Protein AF-A0AAD5MVD9-F1 (afdb_monomer_lite)

Organism: Parelaphostrongylus tenuis (NCBI:txid148309)

Radius of gyration: 22.64 Å; chains: 1; bounding box: 66×20×54 Å

Secondary structure (DSSP, 8-state):
--TTS-TTT-HHHHHHHHHHHH-PPPTT-S---HHHHHHHHHHHHHHHHHHH--TT--HHHHHHHHHHHHHH-HHHHHHHHHHHHHHHHHHT-

pLDDT: mean 92.89, std 6.47, range [52.56, 98.06]

Foldseek 3Di:
DQCVDDCVVPVCCNVCVVVVVVDDADPVGPDDDPVNVVVVVVVVVVVVCLVPVDPPDDPVSVVVSVVVCVVPPVVVVVVVVVVVVVVVVVVVD

InterPro domains:
  IPR000718 Peptidase M13 [PS51885] (1-93)
  IPR000718 Peptidase M13 [PTHR11733] (1-80)
  IPR008753 Peptidase M13, N-terminal domain [PF05649] (7-81)
  IPR024079 Metallopeptidase, catalytic domain superfamily [G3DSA:3.40.390.10] (1-92)

Sequence (93 aa):
MNHGVDPCSDFYSFTCGTYARNHAVPKHATKISVLYEMKRNLLNDLRNILENSRENSTKSMRLAQTYYDSCMNENAQEKLENVSRKAARIAWN

Structure (mmCIF, N/CA/C/O backbone):
data_AF-A0AAD5MVD9-F1
#
_entry.id   AF-A0AAD5MVD9-F1
#
loop_
_atom_site.group_PDB
_atom_site.id
_atom_site.type_symbol
_atom_site.label_atom_id
_atom_site.label_alt_id
_atom_site.label_comp_id
_atom_site.label_asym_id
_atom_site.label_entity_id
_atom_site.label_seq_id
_atom_site.pdbx_PDB_ins_code
_atom_site.Cartn_x
_atom_site.Cartn_y
_atom_site.Cartn_z
_atom_site.occupancy
_atom_site.B_iso_or_equiv
_atom_site.auth_seq_id
_atom_site.auth_comp_id
_atom_site.auth_asym_id
_atom_site.auth_atom_id
_atom_site.pdbx_PDB_model_num
ATOM 1 N N . MET A 1 1 ? 19.715 -1.306 -12.177 1.00 90.12 1 MET A N 1
ATOM 2 C CA . MET A 1 1 ? 20.390 -0.728 -13.357 1.00 90.12 1 MET A CA 1
ATOM 3 C C . MET A 1 1 ? 20.329 -1.691 -14.532 1.00 90.12 1 MET A C 1
ATOM 5 O O . MET A 1 1 ? 20.298 -2.901 -14.320 1.00 90.12 1 MET A O 1
ATOM 9 N N . ASN A 1 2 ? 20.261 -1.155 -15.747 1.00 95.50 2 ASN A N 1
ATOM 10 C CA . ASN A 1 2 ? 20.283 -1.848 -17.030 1.00 95.50 2 ASN A CA 1
ATOM 11 C C . ASN A 1 2 ? 21.477 -1.328 -17.850 1.00 95.50 2 ASN A C 1
ATOM 13 O O . ASN A 1 2 ? 21.355 -0.333 -18.557 1.00 95.50 2 ASN A O 1
ATOM 17 N N . HIS A 1 3 ? 22.624 -2.004 -17.758 1.00 94.88 3 HIS A N 1
ATOM 18 C CA . HIS A 1 3 ? 23.872 -1.561 -18.399 1.00 94.88 3 HIS A CA 1
ATOM 19 C C . HIS A 1 3 ? 23.883 -1.686 -19.932 1.00 94.88 3 HIS A C 1
ATOM 21 O O . HIS A 1 3 ? 24.826 -1.232 -20.566 1.00 94.88 3 HIS A O 1
ATOM 27 N N . GLY A 1 4 ? 22.849 -2.282 -20.535 1.00 96.12 4 GLY A N 1
ATOM 28 C CA . GLY A 1 4 ? 22.690 -2.343 -21.991 1.00 96.12 4 GLY A CA 1
ATOM 29 C C . GLY A 1 4 ? 22.110 -1.073 -22.628 1.00 96.12 4 GLY A C 1
ATOM 30 O O . GLY A 1 4 ? 21.856 -1.078 -23.826 1.00 96.12 4 GLY A O 1
ATOM 31 N N . VAL A 1 5 ? 21.845 -0.019 -21.849 1.00 97.12 5 VAL A N 1
ATOM 32 C CA . VAL A 1 5 ? 21.324 1.274 -22.328 1.00 97.12 5 VAL A CA 1
ATOM 33 C C . VAL A 1 5 ? 22.385 2.346 -22.105 1.00 97.12 5 VAL A C 1
ATOM 35 O O . VAL A 1 5 ? 22.973 2.397 -21.029 1.00 97.12 5 VAL A O 1
ATOM 38 N N . ASP A 1 6 ? 22.623 3.209 -23.093 1.00 97.44 6 ASP A N 1
ATOM 39 C CA . ASP A 1 6 ? 23.521 4.355 -22.930 1.00 97.44 6 ASP A CA 1
ATOM 40 C C . ASP A 1 6 ? 22.877 5.410 -22.000 1.00 97.44 6 ASP A C 1
ATOM 42 O O . ASP A 1 6 ? 21.819 5.953 -22.350 1.00 97.44 6 ASP A O 1
ATOM 46 N N . PRO A 1 7 ? 23.490 5.738 -20.843 1.00 97.19 7 PRO A N 1
ATOM 47 C CA . PRO A 1 7 ? 22.954 6.720 -19.900 1.00 97.19 7 PRO A CA 1
ATOM 48 C C . PRO A 1 7 ? 22.802 8.133 -20.480 1.00 97.19 7 PRO A C 1
ATOM 50 O O . PRO A 1 7 ? 21.970 8.884 -19.974 1.00 97.19 7 PRO A O 1
ATOM 53 N N . CYS A 1 8 ? 23.562 8.503 -21.516 1.00 97.81 8 CYS A N 1
ATOM 54 C CA . CYS A 1 8 ? 23.445 9.809 -22.172 1.00 97.81 8 CYS A CA 1
ATOM 55 C C . CYS A 1 8 ? 22.183 9.922 -23.044 1.00 97.81 8 CYS A C 1
ATOM 57 O O . CYS A 1 8 ? 21.728 11.031 -23.319 1.00 97.81 8 CYS A O 1
ATOM 59 N N . SER A 1 9 ? 21.616 8.786 -23.464 1.00 97.62 9 SER A N 1
ATOM 60 C CA . SER A 1 9 ? 20.425 8.718 -24.322 1.00 97.62 9 SER A CA 1
ATOM 61 C C . SER A 1 9 ? 19.128 8.493 -23.535 1.00 97.62 9 SER A C 1
ATOM 63 O O . SER A 1 9 ? 18.129 9.160 -23.793 1.00 97.62 9 SER A O 1
ATOM 65 N N . ASP A 1 10 ? 19.146 7.590 -22.547 1.00 97.56 10 ASP A N 1
ATOM 66 C CA . ASP A 1 10 ? 18.008 7.286 -21.675 1.00 97.56 10 ASP A CA 1
ATOM 67 C C . ASP A 1 10 ? 18.503 6.899 -20.274 1.00 97.56 10 ASP A C 1
ATOM 69 O O . ASP A 1 10 ? 18.650 5.728 -19.897 1.00 97.56 10 ASP A O 1
ATOM 73 N N . PHE A 1 11 ? 18.758 7.934 -19.475 1.00 97.75 11 PHE A N 1
ATOM 74 C CA . PHE A 1 11 ? 19.230 7.782 -18.104 1.00 97.75 11 PHE A CA 1
ATOM 75 C C . PHE A 1 11 ? 18.231 7.032 -17.206 1.00 97.75 11 PHE A C 1
ATOM 77 O O . PHE A 1 11 ? 18.631 6.318 -16.277 1.00 97.75 11 PHE A O 1
ATOM 84 N N . TYR A 1 12 ? 16.928 7.153 -17.481 1.00 96.00 12 TYR A N 1
ATOM 85 C CA . TYR A 1 12 ? 15.897 6.475 -16.699 1.00 96.00 12 TYR A CA 1
ATOM 86 C C . TYR A 1 12 ? 15.958 4.962 -16.917 1.00 96.00 12 TYR A C 1
ATOM 88 O O . TYR A 1 12 ? 16.048 4.198 -15.954 1.00 96.00 12 TYR A O 1
ATOM 96 N N . SER A 1 13 ? 15.988 4.506 -18.169 1.00 96.62 13 SER A N 1
ATOM 97 C CA . SER A 1 13 ? 16.106 3.078 -18.470 1.00 96.62 13 SER A CA 1
ATOM 98 C C . SER A 1 13 ? 17.443 2.505 -18.008 1.00 96.62 13 SER A C 1
ATOM 100 O O . SER A 1 13 ? 17.469 1.378 -17.507 1.00 96.62 13 SER A O 1
ATOM 102 N N . PHE A 1 14 ? 18.537 3.268 -18.090 1.00 97.81 14 PHE A N 1
ATOM 103 C CA . PHE A 1 14 ? 19.831 2.851 -17.545 1.00 97.81 14 PHE A CA 1
ATOM 104 C C . PHE A 1 14 ? 19.773 2.606 -16.028 1.00 97.81 14 PHE A C 1
ATOM 106 O O . PHE A 1 14 ? 20.213 1.566 -15.531 1.00 97.81 14 PHE A O 1
ATOM 113 N N . THR A 1 15 ? 19.189 3.520 -15.257 1.00 96.69 15 THR A N 1
ATOM 114 C CA . THR A 1 15 ? 19.159 3.396 -13.790 1.00 96.69 15 THR A CA 1
ATOM 115 C C . THR A 1 15 ? 18.066 2.433 -13.308 1.00 96.69 15 THR A C 1
ATOM 117 O O . THR A 1 15 ? 18.343 1.505 -12.534 1.00 96.69 15 THR A O 1
ATOM 120 N N . CYS A 1 16 ? 16.847 2.576 -13.828 1.00 95.88 16 CYS A N 1
ATOM 121 C CA . CYS A 1 16 ? 15.632 1.915 -13.347 1.00 95.88 16 CYS A CA 1
ATOM 122 C C . CYS A 1 16 ? 15.135 0.758 -14.228 1.00 95.88 16 CYS A C 1
ATOM 124 O O . CYS A 1 16 ? 14.291 -0.013 -13.775 1.00 95.88 16 CYS A O 1
ATOM 126 N N . GLY A 1 17 ? 15.650 0.569 -15.447 1.00 94.50 17 GLY A N 1
ATOM 127 C CA . GLY A 1 17 ? 15.063 -0.361 -16.427 1.00 94.50 17 GLY A CA 1
ATOM 128 C C . GLY A 1 17 ? 14.941 -1.812 -15.947 1.00 94.50 17 GLY A C 1
ATOM 129 O O . GLY A 1 17 ? 13.935 -2.468 -16.196 1.00 94.50 17 GLY A O 1
ATOM 130 N N . THR A 1 18 ? 15.916 -2.314 -15.186 1.00 95.56 18 THR A N 1
ATOM 131 C CA . THR A 1 18 ? 15.826 -3.660 -14.583 1.00 95.56 18 THR A CA 1
ATOM 132 C C . THR A 1 18 ? 14.781 -3.737 -13.467 1.00 95.56 18 THR A C 1
ATOM 134 O O . THR A 1 18 ? 14.102 -4.751 -13.346 1.00 95.56 18 THR A O 1
ATOM 137 N N . TYR A 1 19 ? 14.606 -2.670 -12.680 1.00 94.19 19 TYR A N 1
ATOM 138 C CA . TYR A 1 19 ? 13.557 -2.616 -11.661 1.00 94.19 19 TYR A CA 1
ATOM 139 C C . TYR A 1 19 ? 12.174 -2.671 -12.318 1.00 94.19 19 TYR A C 1
ATOM 141 O O . TYR A 1 19 ? 11.381 -3.541 -11.970 1.00 94.19 19 TYR A O 1
ATOM 149 N N . ALA A 1 20 ? 11.935 -1.835 -13.335 1.00 90.25 20 ALA A N 1
ATOM 150 C CA . ALA A 1 20 ? 10.667 -1.796 -14.064 1.00 90.25 20 ALA A CA 1
ATOM 151 C C . ALA A 1 20 ? 10.300 -3.145 -14.713 1.00 90.25 20 ALA A C 1
ATOM 153 O O . ALA A 1 20 ? 9.133 -3.522 -14.714 1.00 90.25 20 ALA A O 1
ATOM 154 N N . ARG A 1 21 ? 11.286 -3.904 -15.216 1.00 92.06 21 ARG A N 1
ATOM 155 C CA . ARG A 1 21 ? 11.058 -5.252 -15.772 1.00 92.06 21 ARG A CA 1
ATOM 156 C C . ARG A 1 21 ? 10.682 -6.294 -14.719 1.00 92.06 21 ARG A C 1
ATOM 158 O O . ARG A 1 21 ? 9.878 -7.173 -15.002 1.00 92.06 21 ARG A O 1
ATOM 165 N N . ASN A 1 22 ? 11.263 -6.204 -13.526 1.00 93.75 22 ASN A N 1
ATOM 166 C CA . ASN A 1 22 ? 11.106 -7.226 -12.488 1.00 93.75 22 ASN A CA 1
ATOM 167 C C . ASN A 1 22 ? 9.935 -6.952 -11.528 1.00 93.75 22 ASN A C 1
ATOM 169 O O . ASN A 1 22 ? 9.578 -7.828 -10.746 1.00 93.75 22 ASN A O 1
ATOM 173 N N . HIS A 1 23 ? 9.342 -5.756 -11.571 1.00 90.44 23 HIS A N 1
ATOM 174 C CA . HIS A 1 23 ? 8.303 -5.325 -10.635 1.00 90.44 23 HIS A CA 1
ATOM 175 C C . HIS A 1 23 ? 7.020 -4.992 -11.394 1.00 90.44 23 HIS A C 1
ATOM 177 O O . HIS A 1 23 ? 6.798 -3.861 -11.823 1.00 90.44 23 HIS A O 1
ATOM 183 N N . ALA A 1 24 ? 6.155 -5.994 -11.556 1.00 91.50 24 ALA A N 1
ATOM 184 C CA . ALA A 1 24 ? 4.829 -5.792 -12.124 1.00 91.50 24 ALA A CA 1
ATOM 185 C C . ALA A 1 24 ? 3.915 -5.056 -11.131 1.00 91.50 24 ALA A C 1
ATOM 187 O O . ALA A 1 24 ? 3.933 -5.323 -9.927 1.00 91.50 24 ALA A O 1
ATOM 188 N N . VAL A 1 25 ? 3.076 -4.153 -11.645 1.00 92.81 25 VAL A N 1
ATOM 189 C CA . VAL A 1 25 ? 2.055 -3.485 -10.831 1.00 92.81 25 VAL A CA 1
ATOM 190 C C . VAL A 1 25 ? 1.008 -4.527 -10.408 1.00 92.81 25 VAL A C 1
ATOM 192 O O . VAL A 1 25 ? 0.396 -5.157 -11.274 1.00 92.81 25 VAL A O 1
ATOM 195 N N . PRO A 1 26 ? 0.786 -4.748 -9.100 1.00 92.25 26 PRO A N 1
ATOM 196 C CA . PRO A 1 26 ? -0.199 -5.720 -8.646 1.00 92.25 26 PRO A CA 1
ATOM 197 C C . PRO A 1 26 ? -1.631 -5.215 -8.883 1.00 92.25 26 PRO A C 1
ATOM 199 O O . PRO A 1 26 ? -1.863 -4.012 -8.933 1.00 92.25 26 PRO A O 1
ATOM 202 N N . LYS A 1 27 ? -2.614 -6.126 -8.959 1.00 94.94 27 LYS A N 1
ATOM 203 C CA . LYS A 1 27 ? -4.018 -5.805 -9.308 1.00 94.94 27 LYS A CA 1
ATOM 204 C C . LYS A 1 27 ? -4.669 -4.731 -8.427 1.00 94.94 27 LYS A C 1
ATOM 206 O O . LYS A 1 27 ? -5.543 -4.009 -8.887 1.00 94.94 27 LYS A O 1
ATOM 211 N N . HIS A 1 28 ? -4.269 -4.645 -7.160 1.00 92.38 28 HIS A N 1
ATOM 212 C CA . HIS A 1 28 ? -4.798 -3.683 -6.188 1.00 92.38 28 HIS A CA 1
ATOM 213 C C . HIS A 1 28 ? -4.063 -2.332 -6.196 1.00 92.38 28 HIS A C 1
ATOM 215 O O . HIS A 1 28 ? -4.310 -1.499 -5.326 1.00 92.38 28 HIS A O 1
ATOM 221 N N . ALA A 1 29 ? -3.133 -2.113 -7.129 1.00 92.50 29 ALA A N 1
ATOM 222 C CA . ALA A 1 29 ? -2.377 -0.874 -7.256 1.00 92.50 29 ALA A CA 1
ATOM 223 C C . ALA A 1 29 ? -2.398 -0.361 -8.700 1.00 92.50 29 ALA A C 1
ATOM 225 O O . ALA A 1 29 ? -2.536 -1.116 -9.654 1.00 92.50 29 ALA A O 1
ATOM 226 N N . THR A 1 30 ? -2.223 0.948 -8.860 1.00 93.25 30 THR A N 1
ATOM 227 C CA . THR A 1 30 ? -2.110 1.597 -10.177 1.00 93.25 30 THR A CA 1
ATOM 228 C C . THR A 1 30 ? -0.665 1.900 -10.563 1.00 93.25 30 THR A C 1
ATOM 230 O O . THR A 1 30 ? -0.379 2.181 -11.722 1.00 93.25 30 THR A O 1
ATOM 233 N N . LYS A 1 31 ? 0.260 1.850 -9.596 1.00 91.56 31 LYS A N 1
ATOM 234 C CA . LYS A 1 31 ? 1.693 2.083 -9.790 1.00 91.56 31 LYS A CA 1
ATOM 235 C C . LYS A 1 31 ? 2.517 1.349 -8.739 1.00 91.56 31 LYS A C 1
ATOM 237 O O . LYS A 1 31 ? 2.067 1.193 -7.603 1.00 91.56 31 LYS A O 1
ATOM 242 N N . ILE A 1 32 ? 3.739 0.981 -9.110 1.00 93.81 32 ILE A N 1
ATOM 243 C CA . ILE A 1 32 ? 4.781 0.512 -8.197 1.00 93.81 32 ILE A CA 1
ATOM 244 C C . ILE A 1 32 ? 5.984 1.450 -8.280 1.00 93.81 32 ILE A C 1
ATOM 246 O O . ILE A 1 32 ? 6.298 2.002 -9.334 1.00 93.81 32 ILE A O 1
ATOM 250 N N . SER A 1 33 ? 6.600 1.700 -7.136 1.00 93.50 33 SER A N 1
ATOM 251 C CA . SER A 1 33 ? 7.797 2.517 -6.991 1.00 93.50 33 SER A CA 1
ATOM 252 C C . SER A 1 33 ? 8.456 2.195 -5.656 1.00 93.50 33 SER A C 1
ATOM 254 O O . SER A 1 33 ? 7.833 1.596 -4.777 1.00 93.50 33 SER A O 1
ATOM 256 N N . VAL A 1 34 ? 9.672 2.694 -5.453 1.00 93.56 34 VAL A N 1
ATOM 257 C CA . VAL A 1 34 ? 10.359 2.592 -4.158 1.00 93.56 34 VAL A CA 1
ATOM 258 C C . VAL A 1 34 ? 9.495 3.158 -3.021 1.00 93.56 34 VAL A C 1
ATOM 260 O O . VAL A 1 34 ? 9.365 2.539 -1.973 1.00 93.56 34 VAL A O 1
ATOM 263 N N . LEU A 1 35 ? 8.804 4.285 -3.236 1.00 94.81 35 LEU A N 1
ATOM 264 C CA . LEU A 1 35 ? 7.897 4.851 -2.227 1.00 94.81 35 LEU A CA 1
ATOM 265 C C . LEU A 1 35 ? 6.684 3.954 -1.941 1.00 94.81 35 LEU A C 1
ATOM 267 O O . LEU A 1 35 ? 6.208 3.915 -0.807 1.00 94.81 35 LEU A O 1
ATOM 271 N N . TYR A 1 36 ? 6.175 3.236 -2.947 1.00 95.06 36 TYR A N 1
ATOM 272 C CA . TYR A 1 36 ? 5.115 2.249 -2.733 1.00 95.06 36 TYR A CA 1
ATOM 273 C C . TYR A 1 36 ? 5.608 1.105 -1.836 1.00 95.06 36 TYR A C 1
ATOM 275 O O . TYR A 1 36 ? 4.913 0.738 -0.890 1.00 95.06 36 TYR A O 1
ATOM 283 N N . GLU A 1 37 ? 6.811 0.587 -2.085 1.00 94.56 37 GLU A N 1
ATOM 284 C CA . GLU A 1 37 ? 7.422 -0.478 -1.280 1.00 94.56 37 GLU A CA 1
ATOM 285 C C . GLU A 1 37 ? 7.705 -0.020 0.154 1.00 94.56 37 GLU A C 1
ATOM 287 O O . GLU A 1 37 ? 7.315 -0.693 1.108 1.00 94.56 37 GLU A O 1
ATOM 292 N N . MET A 1 38 ? 8.279 1.174 0.326 1.00 96.94 38 MET A N 1
ATOM 293 C CA . MET A 1 38 ? 8.509 1.764 1.648 1.00 96.94 38 MET A CA 1
ATOM 294 C C . MET A 1 38 ? 7.198 1.938 2.420 1.00 96.94 38 MET A C 1
ATOM 296 O O . MET A 1 38 ? 7.113 1.569 3.591 1.00 96.94 38 MET A O 1
ATOM 300 N N . LYS A 1 39 ? 6.144 2.444 1.763 1.00 96.56 39 LYS A N 1
ATOM 301 C CA . LYS A 1 39 ? 4.819 2.584 2.382 1.00 96.56 39 LYS A CA 1
ATOM 302 C C . LYS A 1 39 ? 4.222 1.228 2.755 1.00 96.56 39 LYS A C 1
ATOM 304 O O . LYS A 1 39 ? 3.605 1.117 3.808 1.00 96.56 39 LYS A O 1
ATOM 309 N N . ARG A 1 40 ? 4.381 0.205 1.911 1.00 95.62 40 ARG A N 1
ATOM 310 C CA . ARG A 1 40 ? 3.923 -1.162 2.203 1.00 95.62 40 ARG A CA 1
ATOM 311 C C . ARG A 1 40 ? 4.586 -1.709 3.464 1.00 95.62 40 ARG A C 1
ATOM 313 O O . ARG A 1 40 ? 3.873 -2.209 4.326 1.00 95.62 40 ARG A O 1
ATOM 320 N N . ASN A 1 41 ? 5.902 -1.557 3.589 1.00 97.38 41 ASN A N 1
ATOM 321 C CA . ASN A 1 41 ? 6.638 -2.001 4.773 1.00 97.38 41 ASN A CA 1
ATOM 322 C C . ASN A 1 41 ? 6.188 -1.237 6.025 1.00 97.38 41 ASN A C 1
ATOM 324 O O . ASN A 1 41 ? 5.801 -1.860 7.006 1.00 97.38 41 ASN A O 1
ATOM 328 N N . LEU A 1 42 ? 6.092 0.095 5.942 1.00 98.06 42 LEU A N 1
ATOM 329 C CA . LEU A 1 42 ? 5.588 0.925 7.040 1.00 98.06 42 LEU A CA 1
ATOM 330 C C . LEU A 1 42 ? 4.183 0.502 7.498 1.00 98.06 42 LEU A C 1
ATOM 332 O O . LEU A 1 42 ? 3.917 0.415 8.692 1.00 98.06 42 LEU A O 1
ATOM 336 N N . LEU A 1 43 ? 3.265 0.252 6.561 1.00 97.12 43 LEU A N 1
ATOM 337 C CA . LEU A 1 43 ? 1.906 -0.174 6.898 1.00 97.12 43 LEU A CA 1
ATOM 338 C C . LEU A 1 43 ? 1.875 -1.565 7.542 1.00 97.12 43 LEU A C 1
ATOM 340 O O . LEU A 1 43 ? 1.039 -1.795 8.413 1.00 97.12 43 LEU A O 1
ATOM 344 N N . ASN A 1 44 ? 2.778 -2.469 7.153 1.00 97.56 44 ASN A N 1
ATOM 345 C CA . ASN A 1 44 ? 2.921 -3.769 7.809 1.00 97.56 44 ASN A CA 1
ATOM 346 C C . ASN A 1 44 ? 3.431 -3.614 9.247 1.00 97.56 44 ASN A C 1
ATOM 348 O O . ASN A 1 44 ? 2.889 -4.243 10.152 1.00 97.56 44 ASN A O 1
ATOM 352 N N . ASP A 1 45 ? 4.406 -2.737 9.479 1.00 97.12 45 ASP A N 1
ATOM 353 C CA . ASP A 1 45 ? 4.910 -2.465 10.828 1.00 97.12 45 ASP A CA 1
ATOM 354 C C . ASP A 1 45 ? 3.822 -1.846 11.713 1.00 97.12 45 ASP A C 1
ATOM 356 O O . ASP A 1 45 ? 3.601 -2.287 12.840 1.00 97.12 45 ASP A O 1
ATOM 360 N N . LEU A 1 46 ? 3.071 -0.875 11.182 1.00 96.69 46 LEU A N 1
ATOM 361 C CA . LEU A 1 46 ? 1.929 -0.282 11.884 1.00 96.69 46 LEU A CA 1
ATOM 362 C C . LEU A 1 46 ? 0.846 -1.318 12.195 1.00 96.69 46 LEU A C 1
ATOM 364 O O . LEU A 1 46 ? 0.315 -1.319 13.305 1.00 96.69 46 LEU A O 1
ATOM 368 N N . ARG A 1 47 ? 0.543 -2.218 11.252 1.00 96.94 47 ARG A N 1
ATOM 369 C CA . ARG A 1 47 ? -0.369 -3.344 11.484 1.00 96.94 47 ARG A CA 1
ATOM 370 C C . ARG A 1 47 ? 0.120 -4.213 12.642 1.00 96.94 47 ARG A C 1
ATOM 372 O O . ARG A 1 47 ? -0.642 -4.438 13.577 1.00 96.94 47 ARG A O 1
ATOM 379 N N . ASN A 1 48 ? 1.390 -4.612 12.630 1.00 95.56 48 ASN A N 1
ATOM 380 C CA . ASN A 1 48 ? 1.977 -5.429 13.693 1.00 95.56 48 ASN A CA 1
ATOM 381 C C . ASN A 1 48 ? 1.882 -4.747 15.067 1.00 95.56 48 ASN A C 1
ATOM 383 O O . ASN A 1 48 ? 1.565 -5.406 16.059 1.00 95.56 48 ASN A O 1
ATOM 387 N N . ILE A 1 49 ? 2.121 -3.433 15.133 1.00 94.56 49 ILE A N 1
ATOM 388 C CA . ILE A 1 49 ? 1.992 -2.647 16.370 1.00 94.56 49 ILE A CA 1
ATOM 389 C C . ILE A 1 49 ? 0.537 -2.640 16.858 1.00 94.56 49 ILE A C 1
ATOM 391 O O . ILE A 1 49 ? 0.281 -2.876 18.040 1.00 94.56 49 ILE A O 1
ATOM 395 N N . LEU A 1 50 ? -0.421 -2.387 15.964 1.00 95.50 50 LEU A N 1
ATOM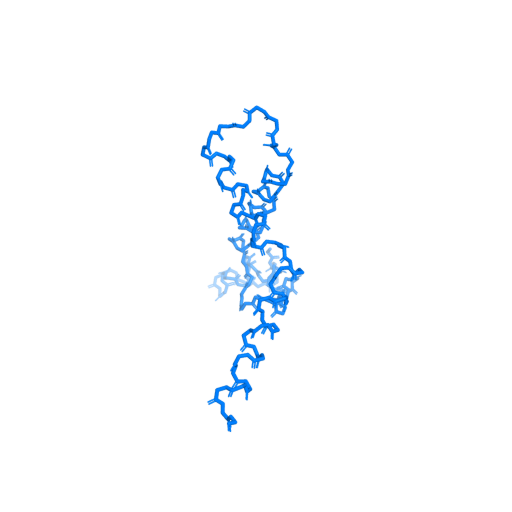 396 C CA . LEU A 1 50 ? -1.841 -2.294 16.316 1.00 95.50 50 LEU A CA 1
ATOM 397 C C . LEU A 1 50 ? -2.437 -3.649 16.727 1.00 95.50 50 LEU A C 1
ATOM 399 O O . LEU A 1 50 ? -3.266 -3.691 17.635 1.00 95.50 50 LEU A O 1
ATOM 403 N N . GLU A 1 51 ? -1.989 -4.747 16.118 1.00 93.75 51 GLU A N 1
ATOM 404 C CA . GLU A 1 51 ? -2.473 -6.095 16.434 1.00 93.75 51 GLU A CA 1
ATOM 405 C C . GLU A 1 51 ? -1.899 -6.625 17.761 1.00 93.75 51 GLU A C 1
ATOM 407 O O . GLU A 1 51 ? -2.644 -7.213 18.548 1.00 93.75 51 GLU A O 1
ATOM 412 N N . ASN A 1 52 ? -0.617 -6.369 18.057 1.00 88.38 52 ASN A N 1
ATOM 413 C CA . ASN A 1 52 ? 0.091 -7.046 19.155 1.00 88.38 52 ASN A CA 1
ATOM 414 C C . ASN A 1 52 ? 0.345 -6.183 20.408 1.00 88.38 52 ASN A C 1
ATOM 416 O O . ASN A 1 52 ? 0.470 -6.718 21.507 1.00 88.38 52 ASN A O 1
ATOM 420 N N . SER A 1 53 ? 0.415 -4.852 20.304 1.00 77.62 53 SER A N 1
ATOM 421 C CA . SER A 1 53 ? 0.870 -3.984 21.411 1.00 77.62 53 SER A CA 1
ATOM 422 C C . SER A 1 53 ? -0.250 -3.584 22.389 1.00 77.62 53 SER A C 1
ATOM 424 O O . SER A 1 53 ? -0.493 -2.391 22.607 1.00 77.62 53 SER A O 1
ATOM 426 N N . ARG A 1 54 ? -0.989 -4.541 22.963 1.00 79.56 54 ARG A N 1
ATOM 427 C CA . ARG A 1 54 ? -2.179 -4.218 23.784 1.00 79.56 54 ARG A CA 1
ATOM 428 C C . ARG A 1 54 ? -1.886 -3.947 25.257 1.00 79.56 54 ARG A C 1
ATOM 430 O O . ARG A 1 54 ? -2.534 -3.079 25.850 1.00 79.56 54 ARG A O 1
ATOM 437 N N . GLU A 1 55 ? -0.923 -4.650 25.840 1.00 82.38 55 GLU A N 1
ATOM 438 C CA . GLU A 1 55 ? -0.573 -4.500 27.255 1.00 82.38 55 GLU A CA 1
ATOM 439 C C . GLU A 1 55 ? 0.044 -3.125 27.544 1.00 82.38 55 GLU A C 1
ATOM 441 O O . GLU A 1 55 ? 0.828 -2.604 26.753 1.00 82.38 55 GLU A O 1
ATOM 446 N N . ASN A 1 56 ? -0.324 -2.521 28.681 1.00 81.81 56 ASN A N 1
ATOM 447 C CA . ASN A 1 56 ? 0.198 -1.227 29.153 1.00 81.81 56 ASN A CA 1
ATOM 448 C C . ASN A 1 56 ? 0.097 -0.067 28.136 1.00 81.81 56 ASN A C 1
ATOM 450 O O . ASN A 1 56 ? 0.859 0.899 28.187 1.00 81.81 56 ASN A O 1
ATOM 454 N N . SER A 1 57 ? -0.865 -0.141 27.214 1.00 88.06 57 SER A N 1
ATOM 455 C CA . SER A 1 57 ? -1.070 0.860 26.169 1.00 88.06 57 SER A CA 1
ATOM 456 C C . SER A 1 57 ? -1.666 2.166 26.714 1.00 88.06 57 SER A C 1
ATOM 458 O O . SER A 1 57 ? -2.555 2.184 27.571 1.00 88.06 57 SER A O 1
ATOM 460 N N . THR A 1 58 ? -1.197 3.300 26.184 1.00 94.38 58 THR A N 1
ATOM 461 C CA . THR A 1 58 ? -1.765 4.619 26.499 1.00 94.38 58 THR A CA 1
ATOM 462 C C . THR A 1 58 ? -3.216 4.720 26.016 1.00 94.38 58 THR A C 1
ATOM 464 O O . THR A 1 58 ? -3.640 4.004 25.106 1.00 94.38 58 THR A O 1
ATOM 467 N N . LYS A 1 59 ? -3.995 5.663 26.568 1.00 95.44 59 LYS A N 1
ATOM 468 C CA . LYS A 1 59 ? -5.383 5.901 26.125 1.00 95.44 59 LYS A CA 1
ATOM 469 C C . LYS A 1 59 ? -5.476 6.149 24.612 1.00 95.44 59 LYS A C 1
ATOM 471 O O . LYS A 1 59 ? -6.371 5.614 23.963 1.00 95.44 59 LYS A O 1
ATOM 476 N N . SER A 1 60 ? -4.545 6.924 24.055 1.00 95.31 60 SER A N 1
ATOM 477 C CA . SER A 1 60 ? -4.496 7.221 22.620 1.00 95.31 60 SER A CA 1
ATOM 478 C C . SER A 1 60 ? -4.203 5.974 21.784 1.00 95.31 60 SER A C 1
ATOM 480 O O . SER A 1 60 ? -4.851 5.766 20.762 1.00 95.31 60 SER A O 1
ATOM 482 N N . MET A 1 61 ? -3.287 5.111 22.242 1.00 95.12 61 MET A N 1
ATOM 483 C CA . MET A 1 61 ? -2.986 3.849 21.560 1.00 95.12 61 MET A CA 1
ATOM 484 C C . MET A 1 61 ? -4.194 2.906 21.571 1.00 95.12 61 MET A C 1
ATOM 486 O O . MET A 1 61 ? -4.569 2.378 20.528 1.00 95.12 61 MET A O 1
ATOM 490 N N . ARG A 1 62 ? -4.879 2.777 22.714 1.00 94.88 62 ARG A N 1
ATOM 491 C CA . ARG A 1 62 ? -6.109 1.973 22.817 1.00 94.88 62 ARG A CA 1
ATOM 492 C C . ARG A 1 62 ? -7.200 2.441 21.861 1.00 94.88 62 ARG A C 1
ATOM 494 O O . ARG A 1 62 ? -7.908 1.611 21.293 1.00 94.88 62 ARG A O 1
ATOM 501 N N . LEU A 1 63 ? -7.348 3.754 21.681 1.00 95.88 63 LEU A N 1
ATOM 502 C CA . LEU A 1 63 ? -8.320 4.304 20.738 1.00 95.88 63 LEU A CA 1
ATOM 503 C C . LEU A 1 63 ? -7.953 3.952 19.290 1.00 95.88 63 LEU A C 1
ATOM 505 O O . LEU A 1 63 ? -8.821 3.509 18.543 1.00 95.88 63 LEU A O 1
ATOM 509 N N . ALA A 1 64 ? -6.677 4.084 18.915 1.00 96.06 64 ALA A N 1
ATOM 510 C CA . ALA A 1 64 ? -6.197 3.696 17.589 1.00 96.06 64 ALA A CA 1
ATOM 511 C C . ALA A 1 64 ? -6.402 2.194 17.316 1.00 96.06 64 ALA A C 1
ATOM 513 O O . ALA A 1 64 ? -6.882 1.830 16.246 1.00 96.06 64 ALA A O 1
ATOM 514 N N . GLN A 1 65 ? -6.121 1.334 18.299 1.00 95.81 65 GLN A N 1
ATOM 515 C CA . GLN A 1 65 ? -6.361 -0.113 18.217 1.00 95.81 65 GLN A CA 1
ATOM 516 C C . GLN A 1 65 ? -7.847 -0.443 18.082 1.00 95.81 65 GLN A C 1
ATOM 518 O O . GLN A 1 65 ? -8.228 -1.209 17.208 1.00 95.81 65 GLN A O 1
ATOM 523 N N . THR A 1 66 ? -8.704 0.189 18.888 1.00 94.75 66 THR A N 1
ATOM 524 C CA . THR A 1 66 ? -10.163 -0.008 18.803 1.00 94.75 66 THR A CA 1
ATOM 525 C C . THR A 1 66 ? -10.692 0.399 17.429 1.00 94.75 66 THR A C 1
ATOM 527 O O . THR A 1 66 ? -11.521 -0.295 16.841 1.00 94.75 66 THR A O 1
ATOM 530 N N . TYR A 1 67 ? -10.198 1.519 16.897 1.00 95.25 67 TYR A N 1
ATOM 531 C CA . TYR A 1 67 ? -10.558 1.973 15.560 1.00 95.25 67 TYR A CA 1
ATOM 532 C C . TYR A 1 67 ? -10.096 0.977 14.488 1.00 95.25 67 TYR A C 1
ATOM 534 O O . TYR A 1 67 ? -10.891 0.598 13.628 1.00 95.25 67 TYR A O 1
ATOM 542 N N . TYR A 1 68 ? -8.853 0.496 14.585 1.00 96.50 68 TYR A N 1
ATOM 543 C CA . TYR A 1 68 ? -8.311 -0.539 13.706 1.00 96.50 68 TYR A CA 1
ATOM 544 C C . TYR A 1 68 ? -9.171 -1.813 13.730 1.00 96.50 68 TYR A C 1
ATOM 546 O O . TYR A 1 68 ? -9.627 -2.256 12.679 1.00 96.50 68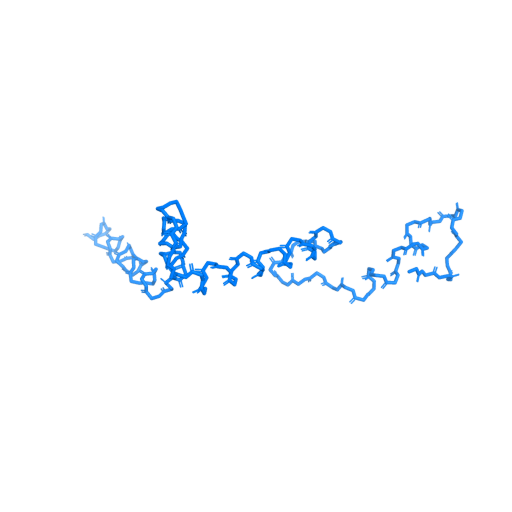 TYR A O 1
ATOM 554 N N . ASP A 1 69 ? -9.496 -2.335 14.913 1.00 94.94 69 ASP A N 1
ATOM 555 C CA . ASP A 1 69 ? -10.314 -3.544 15.077 1.00 94.94 69 ASP A CA 1
ATOM 556 C C . ASP A 1 69 ? -11.711 -3.398 14.471 1.00 94.94 69 ASP A C 1
ATOM 558 O O . ASP A 1 69 ? -12.232 -4.330 13.859 1.00 94.94 69 ASP A O 1
ATOM 562 N N . SER A 1 70 ? -12.320 -2.217 14.616 1.00 93.94 70 SER A N 1
ATOM 563 C CA . SER A 1 70 ? -13.637 -1.946 14.034 1.00 93.94 70 SER A CA 1
ATOM 564 C C . SER A 1 70 ? -13.615 -1.998 12.503 1.00 93.94 70 SER A C 1
ATOM 566 O O . SER A 1 70 ? -14.579 -2.446 11.886 1.00 93.94 70 SER A O 1
ATOM 568 N N . CYS A 1 71 ? -12.497 -1.586 11.897 1.00 94.75 71 CYS A N 1
ATOM 569 C CA . CYS A 1 71 ? -12.288 -1.610 10.455 1.00 94.75 71 CYS A CA 1
ATOM 570 C C . CYS A 1 71 ? -11.941 -3.016 9.944 1.00 94.75 71 CYS A C 1
ATOM 572 O O . CYS A 1 71 ? -12.381 -3.398 8.866 1.00 94.75 71 CYS A O 1
ATOM 574 N N . MET A 1 72 ? -11.186 -3.803 10.713 1.00 95.81 72 MET A N 1
ATOM 575 C CA . MET A 1 72 ? -10.739 -5.137 10.289 1.00 95.81 72 MET A CA 1
ATOM 576 C C . MET A 1 72 ? -11.772 -6.248 10.535 1.00 95.81 72 MET A C 1
ATOM 578 O O . MET A 1 72 ? -11.567 -7.384 10.112 1.00 95.81 72 MET A O 1
ATOM 582 N N . ASN A 1 73 ? -12.881 -5.958 11.220 1.00 96.38 73 ASN A N 1
ATOM 583 C CA . ASN A 1 73 ? -13.936 -6.934 11.488 1.00 96.38 73 ASN A CA 1
ATOM 584 C C . ASN A 1 73 ? -14.881 -7.106 10.283 1.00 96.38 73 ASN A C 1
ATOM 586 O O . ASN A 1 73 ? -15.981 -6.548 10.248 1.00 96.38 73 ASN A O 1
ATOM 590 N N . GLU A 1 74 ? -14.464 -7.926 9.317 1.00 94.81 74 GLU A N 1
ATOM 591 C CA . GLU A 1 74 ? -15.223 -8.223 8.089 1.00 94.81 74 GLU A CA 1
ATOM 592 C C . GLU A 1 74 ? -16.628 -8.785 8.380 1.00 94.81 74 GLU A C 1
ATOM 594 O O . GLU A 1 74 ? -17.606 -8.390 7.748 1.00 94.81 74 GLU A O 1
ATOM 599 N N . ASN A 1 75 ? -16.776 -9.624 9.413 1.00 95.56 75 ASN A N 1
ATOM 600 C CA . ASN A 1 75 ? -18.077 -10.176 9.816 1.00 95.56 75 ASN A CA 1
ATOM 601 C C . ASN A 1 75 ? -19.063 -9.087 10.264 1.00 95.56 75 ASN A C 1
ATOM 603 O O . ASN A 1 75 ? -20.269 -9.178 10.016 1.00 95.56 75 ASN A O 1
ATOM 607 N N . ALA A 1 76 ? -18.577 -8.075 10.986 1.00 93.31 76 ALA A N 1
ATOM 608 C CA . ALA A 1 76 ? -19.405 -6.945 11.388 1.00 93.31 76 ALA A CA 1
ATOM 609 C C . ALA A 1 76 ? -19.807 -6.105 10.168 1.00 93.31 76 ALA A C 1
ATOM 611 O O . ALA A 1 76 ? -20.968 -5.710 10.064 1.00 93.31 76 ALA A O 1
ATOM 612 N N . GLN A 1 77 ? -18.885 -5.896 9.226 1.00 92.62 77 GLN A N 1
ATOM 613 C CA . GLN A 1 77 ? -19.156 -5.180 7.979 1.00 92.62 77 GLN A CA 1
ATOM 614 C C . GLN A 1 77 ? -20.209 -5.898 7.131 1.00 92.62 77 GLN A C 1
ATOM 616 O O . GLN A 1 77 ? -21.207 -5.285 6.759 1.00 92.62 77 GLN A O 1
ATOM 621 N N . GLU A 1 78 ? -20.073 -7.207 6.920 1.00 94.94 78 GLU A N 1
ATOM 622 C CA . GLU A 1 78 ? -21.035 -7.988 6.137 1.00 94.94 78 GLU A CA 1
ATOM 623 C C . GLU A 1 78 ? -22.446 -7.933 6.749 1.00 94.94 78 GLU A C 1
ATOM 625 O O . GLU A 1 78 ? -23.449 -7.769 6.047 1.00 94.94 78 GLU A O 1
ATOM 630 N N . LYS A 1 79 ? -22.548 -8.010 8.082 1.00 95.25 79 LYS A N 1
ATOM 631 C CA . LYS A 1 79 ? -23.827 -7.845 8.790 1.00 95.25 79 LYS A CA 1
ATOM 632 C C . LYS A 1 79 ? -24.432 -6.462 8.545 1.00 95.25 79 LYS A C 1
ATOM 634 O O . LYS A 1 79 ? -25.625 -6.382 8.247 1.00 95.25 79 LYS A O 1
ATOM 639 N N . LEU A 1 80 ? -23.637 -5.395 8.641 1.00 91.69 80 LEU A N 1
ATOM 640 C CA . LEU A 1 80 ? -24.091 -4.020 8.398 1.00 91.69 80 LEU A CA 1
ATOM 641 C C . LEU A 1 80 ? -24.542 -3.809 6.948 1.00 91.69 80 LEU A C 1
ATOM 643 O O . LEU A 1 80 ? -25.581 -3.188 6.702 1.00 91.69 80 LEU A O 1
ATOM 647 N N . GLU A 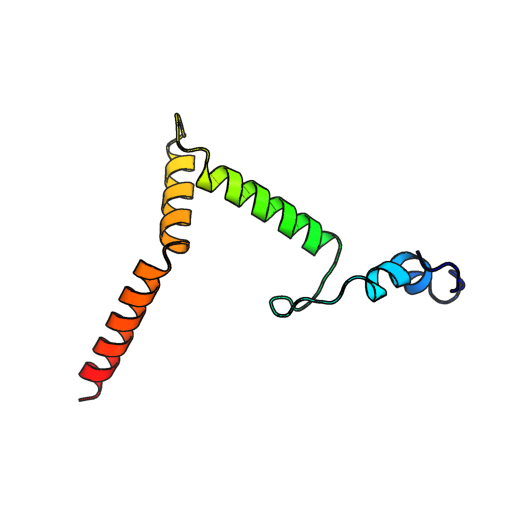1 81 ? -23.817 -4.373 5.987 1.00 92.50 81 GLU A N 1
ATOM 648 C CA . GLU A 1 81 ? -24.216 -4.343 4.584 1.00 92.50 81 GLU A CA 1
ATOM 649 C C . GLU A 1 81 ? -25.524 -5.101 4.347 1.00 92.50 81 GLU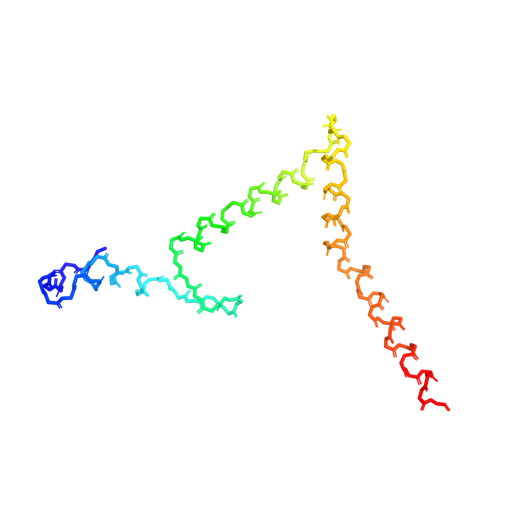 A C 1
ATOM 651 O O . GLU A 1 81 ? -26.411 -4.616 3.646 1.00 92.50 81 GLU A O 1
ATOM 656 N N . ASN A 1 82 ? -25.680 -6.278 4.955 1.00 94.12 82 ASN A N 1
ATOM 657 C CA . ASN A 1 82 ? -26.902 -7.071 4.856 1.00 94.12 82 ASN A CA 1
ATOM 658 C C . ASN A 1 82 ? -28.113 -6.335 5.442 1.00 94.12 82 ASN A C 1
ATOM 660 O O . ASN A 1 82 ? -29.198 -6.377 4.855 1.00 94.12 82 ASN A O 1
ATOM 664 N N . VAL A 1 83 ? -27.937 -5.635 6.565 1.00 93.88 83 VAL A N 1
ATOM 665 C CA . VAL A 1 83 ? -28.977 -4.773 7.146 1.00 93.88 83 VAL A CA 1
ATOM 666 C C . VAL A 1 83 ? -29.320 -3.632 6.188 1.00 93.88 83 VAL A C 1
ATOM 668 O O . VAL A 1 83 ? -30.496 -3.430 5.893 1.00 93.88 83 VAL A O 1
ATOM 671 N N . SER A 1 84 ? -28.313 -2.957 5.629 1.00 91.62 84 SER A N 1
ATOM 672 C CA . SER A 1 84 ? -28.505 -1.867 4.661 1.00 91.62 84 SER A CA 1
ATOM 673 C C . SER A 1 84 ? -29.255 -2.332 3.409 1.00 91.62 84 SER A C 1
ATOM 675 O O . SER A 1 84 ? -30.218 -1.694 2.983 1.00 91.62 84 SER A O 1
ATOM 677 N N . ARG A 1 85 ? -28.890 -3.499 2.859 1.00 92.50 85 ARG A N 1
ATOM 678 C CA . ARG A 1 85 ? -29.580 -4.123 1.718 1.00 92.50 85 ARG A CA 1
ATOM 679 C C . ARG A 1 85 ? -31.032 -4.478 2.046 1.00 92.50 85 ARG A C 1
ATOM 681 O O . ARG A 1 85 ? -31.913 -4.263 1.216 1.00 92.50 85 ARG A O 1
ATOM 688 N N . LYS A 1 86 ? -31.307 -5.013 3.243 1.00 93.38 86 LYS A N 1
ATOM 689 C CA . LYS A 1 86 ? -32.682 -5.311 3.688 1.00 93.38 86 LYS A CA 1
ATOM 690 C C . LYS A 1 86 ? -33.515 -4.040 3.843 1.00 93.38 86 LYS A C 1
ATOM 692 O O . LYS A 1 86 ? -34.640 -4.015 3.359 1.00 93.38 86 LYS A O 1
ATOM 697 N N . ALA A 1 87 ? -32.963 -2.997 4.460 1.00 88.88 87 ALA A N 1
ATOM 698 C CA . ALA A 1 87 ? -33.641 -1.712 4.616 1.00 88.88 87 ALA A CA 1
ATOM 699 C C . ALA A 1 87 ? -33.984 -1.08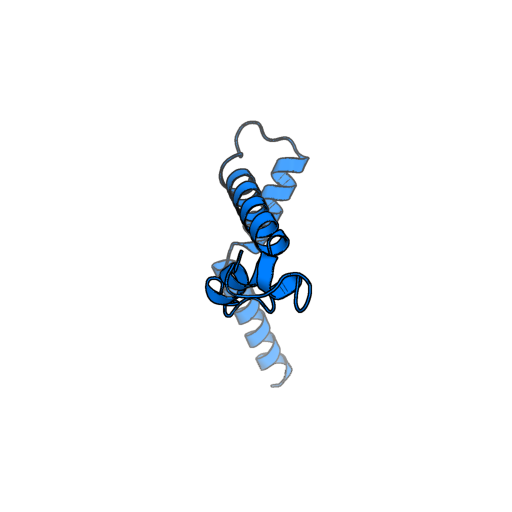7 3.255 1.00 88.88 87 ALA A C 1
ATOM 701 O O . ALA A 1 87 ? -35.118 -0.665 3.046 1.00 88.88 87 ALA A O 1
ATOM 702 N N . ALA A 1 88 ? -33.048 -1.126 2.300 1.00 89.81 88 ALA A N 1
ATOM 703 C CA . ALA A 1 88 ? -33.297 -0.680 0.933 1.00 89.81 88 ALA A CA 1
ATOM 704 C C . ALA A 1 88 ? -34.413 -1.488 0.248 1.00 89.81 88 ALA A C 1
ATOM 706 O O . ALA A 1 88 ? -35.224 -0.914 -0.457 1.00 89.81 88 ALA A O 1
ATOM 707 N N . ARG A 1 89 ? -34.526 -2.801 0.479 1.00 87.25 89 ARG A N 1
ATOM 708 C CA . ARG A 1 89 ? -35.636 -3.594 -0.088 1.00 87.25 89 ARG A CA 1
ATOM 709 C C . ARG A 1 89 ? -36.994 -3.263 0.534 1.00 87.25 89 ARG A C 1
ATOM 711 O O . ARG A 1 89 ? -37.985 -3.296 -0.178 1.00 87.25 89 ARG A O 1
ATOM 718 N N . ILE A 1 90 ? -37.044 -2.957 1.832 1.00 85.75 90 ILE A N 1
ATOM 719 C CA . ILE A 1 90 ? -38.291 -2.588 2.525 1.00 85.75 90 ILE A CA 1
ATOM 720 C C . ILE A 1 90 ? -38.766 -1.194 2.095 1.00 85.75 90 ILE A C 1
ATOM 722 O O . ILE A 1 90 ? -39.958 -0.993 1.936 1.00 85.75 90 ILE A O 1
ATOM 726 N N . ALA A 1 91 ? -37.853 -0.244 1.880 1.00 79.88 91 ALA A N 1
ATOM 727 C CA . ALA A 1 91 ? -38.200 1.134 1.520 1.00 79.88 91 ALA A CA 1
ATOM 728 C C . ALA A 1 91 ? -38.776 1.305 0.097 1.00 79.88 91 ALA A C 1
ATOM 730 O O . ALA A 1 91 ? -39.288 2.374 -0.221 1.00 79.88 91 ALA A O 1
ATOM 731 N N . TRP A 1 92 ? -38.659 0.284 -0.755 1.00 66.62 92 TRP A N 1
ATOM 732 C CA . TRP A 1 92 ? -39.146 0.282 -2.142 1.00 66.62 92 TRP A CA 1
ATOM 733 C C . TRP A 1 92 ? -40.303 -0.709 -2.370 1.00 66.62 92 TRP A C 1
ATOM 735 O O . TRP A 1 92 ? -40.630 -1.012 -3.517 1.00 66.62 92 TRP A O 1
ATOM 745 N N . ASN A 1 93 ? -40.902 -1.202 -1.283 1.00 52.56 93 ASN A N 1
ATOM 746 C CA . ASN A 1 93 ? -42.124 -2.007 -1.251 1.00 52.56 93 ASN A CA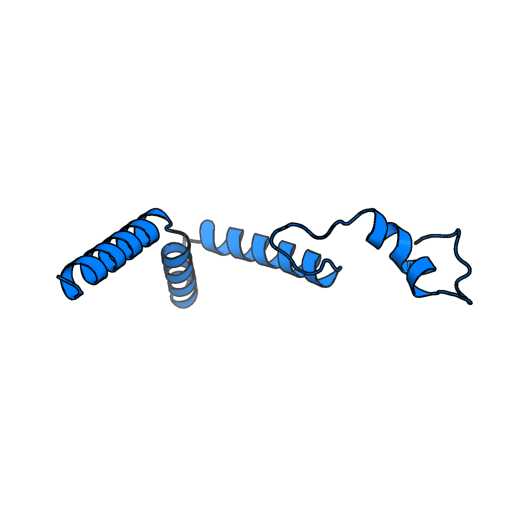 1
ATOM 747 C C . ASN A 1 93 ? -43.245 -1.203 -0.583 1.00 52.56 93 ASN A C 1
ATOM 749 O O . ASN A 1 93 ? -44.410 -1.409 -0.982 1.00 52.56 93 ASN A O 1
#